Protein AF-A0A357V2F2-F1 (afdb_monomer_lite)

Secondary structure (DSSP, 8-state):
--SEEEEEETTEEEEEEES-SSHHHHHHHHHHHHHHHHHHTT-SS-TTTT-EEEESS--SSTHHHHHHHHTT--EEE-----TT--

Structure (mmCIF, N/CA/C/O backbone):
data_AF-A0A357V2F2-F1
#
_entry.id   AF-A0A357V2F2-F1
#
loop_
_atom_site.group_PDB
_atom_site.id
_atom_site.type_symbol
_atom_site.label_atom_id
_atom_site.label_alt_id
_atom_site.label_comp_id
_atom_site.label_asym_id
_atom_site.label_entity_id
_atom_site.label_seq_id
_atom_site.pdbx_PDB_ins_code
_atom_site.Cartn_x
_atom_site.Cartn_y
_atom_site.Cartn_z
_atom_site.occupancy
_atom_site.B_iso_or_equiv
_atom_site.auth_seq_id
_atom_site.auth_comp_id
_atom_site.auth_asym_id
_atom_site.auth_atom_id
_atom_site.pdbx_PDB_model_num
ATOM 1 N N . LYS A 1 1 ? 8.428 13.485 -1.038 1.00 58.41 1 LYS A N 1
ATOM 2 C CA . LYS A 1 1 ? 9.754 12.944 -1.427 1.00 58.41 1 LYS A CA 1
ATOM 3 C C . LYS A 1 1 ? 9.565 11.515 -1.906 1.00 58.41 1 LYS A C 1
ATOM 5 O O . LYS A 1 1 ? 8.961 10.744 -1.168 1.00 58.41 1 LYS A O 1
ATOM 10 N N . SER A 1 2 ? 10.049 11.194 -3.100 1.00 65.25 2 SER A N 1
ATOM 11 C CA . SER A 1 2 ? 9.972 9.846 -3.677 1.00 65.25 2 SER A CA 1
ATOM 12 C C . SER A 1 2 ? 11.027 8.910 -3.071 1.00 65.25 2 SER A C 1
ATOM 14 O O . SER A 1 2 ? 12.039 9.389 -2.556 1.00 65.25 2 SER A O 1
ATOM 16 N N . ASN A 1 3 ? 10.830 7.589 -3.063 1.00 84.50 3 ASN A N 1
ATOM 17 C CA . ASN A 1 3 ? 9.645 6.826 -3.506 1.00 84.50 3 ASN A CA 1
ATOM 18 C C . ASN A 1 3 ? 8.510 6.877 -2.468 1.00 84.50 3 ASN A C 1
ATOM 20 O O . ASN A 1 3 ? 8.792 6.777 -1.268 1.00 84.50 3 ASN A O 1
ATOM 24 N N . ALA A 1 4 ? 7.255 6.989 -2.907 1.00 91.75 4 ALA A N 1
ATOM 25 C CA . ALA A 1 4 ? 6.080 7.093 -2.044 1.00 91.75 4 ALA A CA 1
ATOM 26 C C . ALA A 1 4 ? 5.040 5.996 -2.330 1.00 91.75 4 ALA A C 1
ATOM 28 O O . ALA A 1 4 ? 4.653 5.757 -3.472 1.00 91.75 4 ALA A O 1
ATOM 29 N N . ILE A 1 5 ? 4.572 5.346 -1.262 1.00 95.38 5 ILE A N 1
ATOM 30 C CA . ILE A 1 5 ? 3.458 4.396 -1.278 1.00 95.38 5 ILE A CA 1
ATOM 31 C C . ILE A 1 5 ? 2.426 4.841 -0.248 1.00 95.38 5 ILE A C 1
ATOM 33 O O . ILE A 1 5 ? 2.757 5.105 0.913 1.00 95.38 5 ILE A O 1
ATOM 37 N N . VAL A 1 6 ? 1.178 4.942 -0.697 1.00 97.06 6 VAL A N 1
ATOM 38 C CA . VAL A 1 6 ? 0.051 5.461 0.080 1.00 97.06 6 VAL A CA 1
ATOM 39 C C . VAL A 1 6 ? -1.048 4.414 0.133 1.00 97.06 6 VAL A C 1
ATOM 41 O O . VAL A 1 6 ? -1.448 3.902 -0.904 1.00 97.06 6 VAL A O 1
ATOM 44 N N . TYR A 1 7 ? -1.540 4.132 1.336 1.00 98.06 7 TYR A N 1
ATOM 45 C CA . TYR A 1 7 ? -2.702 3.290 1.599 1.00 98.06 7 TYR A CA 1
ATOM 46 C C . TYR A 1 7 ? -3.880 4.207 1.913 1.00 98.06 7 TYR A C 1
ATOM 48 O O . TYR A 1 7 ? -3.756 5.109 2.750 1.00 98.06 7 TYR A O 1
ATOM 56 N N . ALA A 1 8 ? -5.021 3.970 1.276 1.00 97.75 8 ALA A N 1
ATOM 57 C CA . ALA A 1 8 ? -6.237 4.748 1.463 1.00 97.75 8 ALA A CA 1
ATOM 58 C C . ALA A 1 8 ? -7.453 3.837 1.662 1.00 97.75 8 ALA A C 1
ATOM 60 O O . ALA A 1 8 ? -7.575 2.789 1.029 1.00 97.75 8 ALA A O 1
ATOM 61 N N . LYS A 1 9 ? -8.369 4.239 2.543 1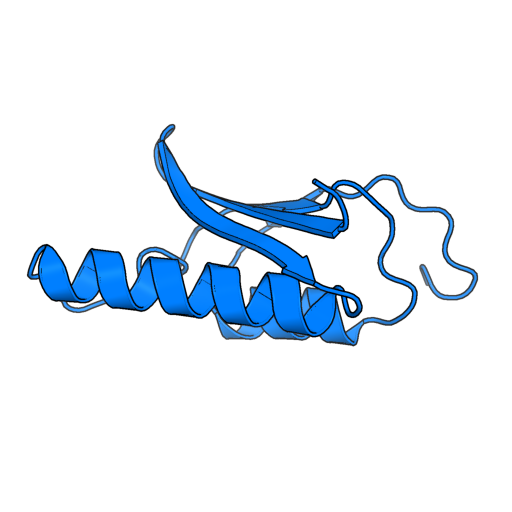.00 97.06 9 LYS A N 1
ATOM 62 C CA . LYS A 1 9 ? -9.624 3.531 2.814 1.00 97.06 9 LYS A CA 1
ATOM 63 C C . LYS A 1 9 ? -10.686 4.530 3.262 1.00 97.06 9 LYS A C 1
ATOM 65 O O . LYS A 1 9 ? -10.393 5.443 4.026 1.00 97.06 9 LYS A O 1
ATOM 70 N N . GLY A 1 10 ? -11.919 4.372 2.776 1.00 94.19 10 GLY A N 1
ATOM 71 C CA . GLY A 1 10 ? -13.047 5.211 3.206 1.00 94.19 10 GLY A CA 1
ATOM 72 C C . GLY A 1 10 ? -12.856 6.712 2.947 1.00 94.19 10 GLY A C 1
ATOM 73 O O . GLY A 1 10 ? -13.286 7.525 3.754 1.00 94.19 10 GLY A O 1
ATOM 74 N N . GLY A 1 11 ? -12.168 7.085 1.862 1.00 94.62 11 GLY A N 1
ATOM 75 C CA . GLY A 1 11 ? -11.893 8.489 1.523 1.00 94.62 11 GLY A CA 1
ATOM 76 C C . GLY A 1 11 ? -10.763 9.143 2.327 1.00 94.62 11 GLY A C 1
ATOM 77 O O . GLY A 1 11 ? -10.502 10.328 2.137 1.00 94.62 11 GLY A O 1
ATOM 78 N N . ALA A 1 12 ? -10.073 8.393 3.190 1.00 95.62 12 ALA A N 1
ATOM 79 C CA . ALA A 1 12 ? -8.959 8.888 3.988 1.00 95.62 12 ALA A CA 1
ATOM 80 C C . ALA A 1 12 ? -7.672 8.099 3.727 1.00 95.62 12 ALA A C 1
ATOM 82 O O . ALA A 1 12 ? -7.685 6.901 3.434 1.00 95.62 12 ALA A O 1
ATOM 83 N N . THR A 1 13 ? -6.540 8.779 3.880 1.00 97.12 13 THR A N 1
ATOM 84 C CA . THR A 1 13 ? -5.227 8.137 3.922 1.00 97.12 13 THR A CA 1
ATOM 85 C C . THR A 1 13 ? -5.059 7.421 5.255 1.00 97.12 13 THR A C 1
ATOM 87 O O . THR A 1 13 ? -5.170 8.044 6.308 1.00 97.12 13 THR A O 1
ATOM 90 N N . VAL A 1 14 ? -4.746 6.129 5.208 1.00 97.12 14 VAL A N 1
ATOM 91 C CA . VAL A 1 14 ? -4.556 5.295 6.404 1.00 97.12 14 VAL A CA 1
ATOM 92 C C . VAL A 1 14 ? -3.089 4.961 6.660 1.00 97.12 14 VAL A C 1
ATOM 94 O O . VAL A 1 14 ? -2.721 4.674 7.792 1.00 97.12 14 VAL A O 1
ATOM 97 N N . GLY A 1 15 ? -2.222 5.050 5.646 1.00 96.81 15 GLY A N 1
ATOM 98 C CA . GLY A 1 15 ? -0.791 4.787 5.794 1.00 96.81 15 GLY A CA 1
ATOM 99 C C . GLY A 1 15 ? 0.043 5.439 4.696 1.00 96.81 15 GLY A C 1
ATOM 100 O O . GLY A 1 15 ? -0.358 5.462 3.536 1.00 96.81 15 GLY A O 1
ATOM 101 N N . VAL A 1 16 ? 1.216 5.976 5.053 1.00 96.94 16 VAL A N 1
ATOM 102 C CA . VAL A 1 16 ? 2.148 6.607 4.097 1.00 96.94 16 VAL A CA 1
ATOM 103 C C . VAL A 1 16 ? 3.587 6.201 4.384 1.00 96.94 16 VAL A C 1
ATOM 105 O O . VAL A 1 16 ? 4.152 6.531 5.435 1.00 96.94 16 VAL A O 1
ATOM 108 N N . GLY A 1 17 ? 4.216 5.558 3.408 1.00 95.19 17 GLY A N 1
ATOM 109 C CA . GLY A 1 17 ? 5.643 5.268 3.387 1.00 95.19 17 GLY A CA 1
ATOM 110 C C . GLY A 1 17 ? 6.308 6.086 2.294 1.00 95.19 17 GLY A C 1
ATOM 111 O O . GLY A 1 17 ? 5.976 5.941 1.124 1.00 95.19 17 GLY A O 1
ATOM 112 N N . ALA A 1 18 ? 7.229 6.967 2.670 1.00 93.06 18 ALA A N 1
ATOM 113 C CA . ALA A 1 18 ? 7.883 7.875 1.739 1.00 93.06 18 ALA A CA 1
ATOM 114 C C . ALA A 1 18 ? 9.376 8.015 2.050 1.00 93.06 18 ALA A C 1
ATOM 116 O O . ALA A 1 18 ? 9.804 7.834 3.193 1.00 93.06 18 ALA A O 1
ATOM 117 N N . GLY A 1 19 ? 10.157 8.368 1.028 1.00 89.06 19 GLY A N 1
ATOM 118 C CA . GLY A 1 19 ? 11.581 8.688 1.163 1.00 89.06 19 GLY A CA 1
ATOM 119 C C . GLY A 1 19 ? 12.499 7.482 1.357 1.00 89.06 19 GLY A C 1
ATOM 120 O O . GLY A 1 19 ? 13.656 7.665 1.724 1.00 89.06 19 GLY A O 1
ATOM 121 N N . GLN A 1 20 ? 12.007 6.263 1.120 1.00 90.38 20 GLN A N 1
ATOM 122 C CA . GLN A 1 20 ? 12.842 5.066 1.161 1.00 90.38 20 GLN A CA 1
ATOM 123 C C . GLN A 1 20 ? 13.526 4.823 -0.183 1.00 90.38 20 GLN A C 1
ATOM 125 O O . GLN A 1 20 ? 12.943 5.038 -1.251 1.00 90.38 20 GLN A O 1
ATOM 130 N N . MET A 1 21 ? 14.750 4.296 -0.116 1.00 87.31 21 MET A N 1
ATOM 131 C CA . MET A 1 21 ? 15.488 3.837 -1.297 1.00 87.31 21 MET A CA 1
ATOM 132 C C . MET A 1 21 ? 14.785 2.651 -1.972 1.00 87.31 21 MET A C 1
ATOM 134 O O . MET A 1 21 ? 14.739 2.575 -3.195 1.00 87.31 21 MET A O 1
ATOM 138 N N . SER A 1 22 ? 14.184 1.759 -1.176 1.00 89.00 22 SER A N 1
ATOM 139 C CA . SER A 1 22 ? 13.416 0.607 -1.658 1.00 89.00 22 SER A CA 1
ATOM 140 C C . SER A 1 22 ? 11.911 0.853 -1.556 1.00 89.00 22 SER A C 1
ATOM 142 O O . SER A 1 22 ? 11.401 1.230 -0.498 1.00 89.00 22 SER A O 1
ATOM 144 N N . ARG A 1 23 ? 11.185 0.569 -2.644 1.00 87.06 23 ARG A N 1
ATOM 145 C CA . ARG A 1 23 ? 9.713 0.626 -2.696 1.00 87.06 23 ARG A CA 1
ATOM 146 C C . ARG A 1 23 ? 9.061 -0.396 -1.775 1.00 87.06 23 ARG A C 1
ATOM 148 O O . ARG A 1 23 ? 8.072 -0.072 -1.131 1.00 87.06 23 ARG A O 1
ATOM 155 N N . VAL A 1 24 ? 9.654 -1.577 -1.624 1.00 90.88 24 VAL A N 1
ATOM 156 C CA . VAL A 1 24 ? 9.181 -2.588 -0.665 1.00 90.88 24 VAL A CA 1
ATOM 157 C C . VAL A 1 24 ? 9.194 -2.028 0.751 1.00 90.88 24 VAL A C 1
ATOM 159 O O . VAL A 1 24 ? 8.227 -2.188 1.492 1.00 90.88 24 VAL A O 1
ATOM 162 N N . ASN A 1 25 ? 10.257 -1.305 1.113 1.00 92.69 25 ASN A N 1
ATOM 163 C CA . ASN A 1 25 ? 10.349 -0.671 2.425 1.00 92.69 25 ASN A CA 1
ATOM 164 C C . ASN A 1 25 ? 9.308 0.442 2.576 1.00 92.69 25 ASN A C 1
ATOM 166 O O . ASN A 1 25 ? 8.668 0.514 3.621 1.00 92.69 25 ASN A O 1
ATOM 170 N N . SER A 1 26 ? 9.071 1.258 1.540 1.00 93.62 26 SER A N 1
ATOM 171 C CA . SER A 1 26 ? 7.953 2.213 1.557 1.00 93.62 26 SER A CA 1
ATOM 172 C C . SER A 1 26 ? 6.608 1.507 1.774 1.00 93.62 26 SER A C 1
ATOM 174 O O . SER A 1 26 ? 5.833 1.956 2.614 1.00 93.62 26 SER A O 1
ATOM 176 N N . SER A 1 27 ? 6.345 0.381 1.099 1.00 94.00 27 SER A N 1
ATOM 177 C CA . SER A 1 27 ? 5.092 -0.378 1.253 1.00 94.00 27 SER A CA 1
ATOM 178 C C . SER A 1 27 ? 4.931 -0.914 2.677 1.00 94.00 27 SE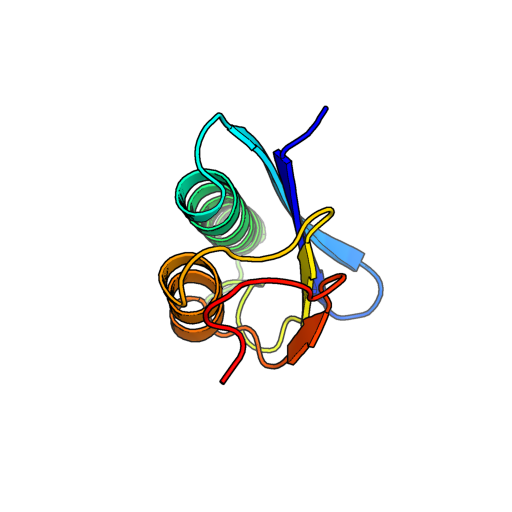R A C 1
ATOM 180 O O . SER A 1 27 ? 3.918 -0.660 3.325 1.00 94.00 27 SER A O 1
ATOM 182 N N . ARG A 1 28 ? 5.976 -1.559 3.215 1.00 94.88 28 ARG A N 1
ATOM 183 C CA . ARG A 1 28 ? 5.990 -2.102 4.583 1.00 94.88 28 ARG A CA 1
ATOM 184 C C . ARG A 1 28 ? 5.815 -1.020 5.645 1.00 94.88 28 ARG A C 1
ATOM 186 O O . ARG A 1 28 ? 5.048 -1.208 6.581 1.00 94.88 28 ARG A O 1
ATOM 193 N N . ILE A 1 29 ? 6.484 0.126 5.495 1.00 96.12 29 ILE A N 1
ATOM 194 C CA . ILE A 1 29 ? 6.336 1.259 6.422 1.00 96.12 29 ILE A CA 1
ATOM 195 C C . ILE A 1 29 ? 4.915 1.825 6.364 1.00 96.12 29 ILE A C 1
ATOM 197 O O . ILE A 1 29 ? 4.361 2.175 7.403 1.00 96.12 29 ILE A O 1
ATOM 201 N N . ALA A 1 30 ? 4.320 1.931 5.174 1.00 96.50 30 ALA A N 1
ATOM 202 C CA . ALA A 1 30 ? 2.954 2.417 5.024 1.00 96.50 30 ALA A CA 1
ATOM 203 C C . ALA A 1 30 ? 1.938 1.469 5.685 1.00 96.50 30 ALA A C 1
ATOM 205 O O . ALA A 1 30 ? 1.102 1.932 6.460 1.00 96.50 30 ALA A O 1
ATOM 206 N N . ALA A 1 31 ? 2.063 0.160 5.444 1.00 96.94 31 ALA A N 1
ATOM 207 C CA . ALA A 1 31 ? 1.239 -0.872 6.069 1.00 96.94 31 ALA A CA 1
ATOM 208 C C . ALA A 1 31 ? 1.388 -0.883 7.597 1.00 96.94 31 ALA A C 1
ATOM 210 O O . ALA A 1 31 ? 0.392 -0.885 8.320 1.00 96.94 31 ALA A O 1
ATOM 211 N N . TRP A 1 32 ? 2.627 -0.812 8.095 1.00 97.25 32 TRP A N 1
ATOM 212 C CA . TRP A 1 32 ? 2.904 -0.735 9.528 1.00 97.25 32 TRP A CA 1
ATOM 213 C C . TRP A 1 32 ? 2.280 0.511 10.165 1.00 97.25 32 TRP A C 1
ATOM 215 O O . TRP A 1 32 ? 1.637 0.404 11.204 1.00 97.25 32 TRP A O 1
ATOM 225 N N . LYS A 1 33 ? 2.388 1.683 9.526 1.00 97.06 33 LYS A N 1
ATOM 226 C CA . LYS A 1 33 ? 1.732 2.908 10.011 1.00 97.06 33 LYS A CA 1
ATOM 227 C C . LYS A 1 33 ? 0.211 2.790 10.036 1.00 97.06 33 LYS A C 1
ATOM 229 O O . LYS A 1 33 ? -0.400 3.302 10.966 1.00 97.06 33 LYS A O 1
ATOM 234 N N . ALA A 1 34 ? -0.393 2.123 9.052 1.00 97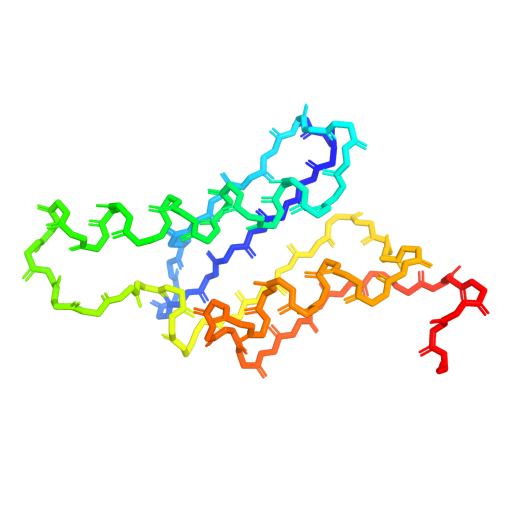.25 34 ALA A N 1
ATOM 235 C CA . ALA A 1 34 ? -1.834 1.878 9.047 1.00 97.25 34 ALA A CA 1
ATOM 236 C C . ALA A 1 34 ? -2.264 0.953 10.193 1.00 97.25 34 ALA A C 1
ATOM 238 O O . ALA A 1 34 ? -3.290 1.195 10.828 1.00 97.25 34 ALA A O 1
ATOM 239 N N . GLN A 1 35 ? -1.460 -0.067 10.497 1.00 97.69 35 GLN A N 1
ATOM 240 C CA . GLN A 1 35 ? -1.688 -0.940 11.645 1.00 97.69 35 GLN A CA 1
ATOM 241 C C . GLN A 1 35 ? -1.517 -0.192 12.972 1.00 97.69 35 GLN A C 1
ATOM 243 O O . GLN A 1 35 ? -2.358 -0.311 13.860 1.00 97.69 35 GLN A O 1
ATOM 248 N N . ASP A 1 36 ? -0.449 0.594 13.111 1.00 97.50 36 ASP A N 1
ATOM 249 C CA . ASP A 1 36 ? -0.169 1.343 14.333 1.00 97.50 36 ASP A CA 1
ATOM 250 C C . ASP A 1 36 ? -1.235 2.414 14.600 1.00 97.50 36 ASP A C 1
ATOM 252 O O . ASP A 1 36 ? -1.745 2.508 15.715 1.00 97.50 36 ASP A O 1
ATOM 256 N N . ALA A 1 37 ? -1.654 3.152 13.567 1.00 96.06 37 ALA A N 1
ATOM 257 C CA . ALA A 1 37 ? -2.735 4.128 13.668 1.00 96.06 37 ALA A CA 1
ATOM 258 C C . ALA A 1 37 ? -4.063 3.472 14.078 1.00 96.06 37 ALA A C 1
ATOM 260 O O . ALA A 1 37 ? -4.743 3.971 14.975 1.00 96.06 37 ALA A O 1
ATOM 261 N N . ALA A 1 38 ? -4.401 2.323 13.483 1.00 97.06 38 ALA A N 1
ATOM 262 C CA . ALA A 1 38 ? -5.593 1.565 13.846 1.00 97.06 38 ALA A CA 1
ATOM 263 C C . ALA A 1 38 ? -5.562 1.123 15.317 1.00 97.06 38 ALA A C 1
ATOM 265 O O . ALA A 1 38 ? -6.536 1.336 16.045 1.00 97.06 38 ALA A O 1
ATOM 266 N N . ARG A 1 39 ? -4.417 0.592 15.766 1.00 97.00 39 ARG A N 1
ATOM 267 C CA . ARG A 1 39 ? -4.173 0.173 17.152 1.00 97.00 39 ARG A CA 1
ATOM 268 C C . ARG A 1 39 ? -4.314 1.338 18.131 1.00 97.00 39 ARG A C 1
ATOM 270 O O . ARG A 1 39 ? -4.991 1.199 19.144 1.00 97.00 39 ARG A O 1
ATOM 277 N N . VAL A 1 40 ? -3.694 2.485 17.842 1.00 96.88 40 VAL A N 1
ATOM 278 C CA . VAL A 1 40 ? -3.789 3.699 18.677 1.00 96.88 40 VAL A CA 1
ATOM 279 C C . VAL A 1 40 ? -5.230 4.211 18.748 1.00 96.88 40 VAL A C 1
ATOM 281 O O . VAL A 1 40 ? -5.661 4.677 19.799 1.00 96.88 40 VAL A O 1
ATOM 284 N N . ALA A 1 41 ? -5.998 4.067 17.667 1.00 95.75 41 ALA A N 1
ATOM 285 C CA . ALA A 1 41 ? -7.415 4.412 17.614 1.00 95.75 41 ALA A CA 1
ATOM 286 C C . ALA A 1 41 ? -8.351 3.348 18.234 1.00 95.75 41 ALA A C 1
ATOM 288 O O . ALA A 1 41 ? -9.568 3.499 18.155 1.00 95.75 41 ALA A O 1
ATOM 289 N N . GLY A 1 42 ? -7.816 2.274 18.830 1.00 97.00 42 GLY A N 1
ATOM 290 C CA . GLY A 1 42 ? -8.605 1.227 19.491 1.00 97.00 42 GLY A CA 1
ATOM 291 C C . GLY A 1 42 ? -9.302 0.245 18.543 1.00 97.00 42 GLY A C 1
ATOM 292 O O . GLY A 1 42 ? -10.222 -0.453 18.962 1.00 97.00 42 GLY A O 1
ATOM 293 N N . ASN A 1 43 ? -8.889 0.178 17.275 1.00 96.69 43 ASN A N 1
ATOM 294 C CA . ASN A 1 43 ? -9.405 -0.809 16.327 1.00 96.69 43 ASN A CA 1
ATOM 295 C C . ASN A 1 43 ? -8.672 -2.145 16.498 1.00 96.69 43 ASN A C 1
ATOM 297 O O . ASN A 1 43 ? -7.461 -2.170 16.717 1.00 96.69 43 ASN A O 1
ATOM 301 N N . ALA A 1 44 ? -9.408 -3.251 16.360 1.00 94.00 44 ALA A N 1
ATOM 302 C CA . ALA A 1 44 ? -8.839 -4.598 16.407 1.00 94.00 44 ALA A CA 1
ATOM 303 C C . ALA A 1 44 ? -7.998 -4.916 15.158 1.00 94.00 44 ALA A C 1
ATOM 305 O O . ALA A 1 44 ? -6.943 -5.539 15.258 1.00 94.00 44 ALA A O 1
ATOM 306 N N . ASP A 1 45 ? -8.452 -4.438 13.999 1.00 96.75 45 ASP A N 1
ATOM 307 C CA . ASP A 1 45 ? -7.868 -4.744 12.698 1.00 96.75 45 ASP A CA 1
ATOM 308 C C . ASP A 1 45 ? -7.057 -3.575 12.136 1.00 96.75 45 ASP A C 1
ATOM 310 O O . ASP A 1 45 ? -7.396 -2.404 12.326 1.00 96.75 45 ASP A O 1
ATOM 314 N N . SER A 1 46 ? -6.008 -3.895 11.373 1.00 97.56 46 SER A N 1
ATOM 315 C CA . SER A 1 46 ? -5.239 -2.896 10.627 1.00 97.56 46 SER A CA 1
ATOM 316 C C . SER A 1 46 ? -6.126 -2.163 9.624 1.00 97.56 46 SER A C 1
ATOM 318 O O . SER A 1 46 ? -6.869 -2.779 8.858 1.00 97.56 46 SER A O 1
ATOM 320 N N . TRP A 1 47 ? -5.979 -0.842 9.534 1.00 97.94 47 TRP A N 1
ATOM 321 C CA . TRP A 1 47 ? -6.666 -0.056 8.508 1.00 97.94 47 TRP A CA 1
ATOM 322 C C . TRP A 1 47 ? -6.167 -0.336 7.084 1.00 97.94 47 TRP A C 1
ATOM 324 O O . TRP A 1 47 ? -6.824 0.073 6.127 1.00 97.94 47 TRP A O 1
ATOM 334 N N . ALA A 1 48 ? -5.056 -1.065 6.929 1.00 97.56 48 ALA A N 1
ATOM 335 C CA . ALA A 1 48 ? -4.613 -1.574 5.633 1.00 97.56 48 ALA A CA 1
ATOM 336 C C . ALA A 1 48 ? -5.559 -2.646 5.057 1.00 97.56 48 ALA A C 1
ATOM 338 O O . ALA A 1 48 ? -5.651 -2.778 3.836 1.00 97.56 48 ALA A O 1
ATOM 339 N N . ILE A 1 49 ? -6.314 -3.363 5.895 1.00 98.06 49 ILE A N 1
ATOM 340 C CA . ILE A 1 49 ? -7.254 -4.391 5.439 1.00 98.06 49 ILE A CA 1
ATOM 341 C C . ILE A 1 49 ? -8.421 -3.737 4.696 1.00 98.06 49 ILE A C 1
ATOM 343 O O . ILE A 1 49 ? -9.109 -2.865 5.233 1.00 98.06 49 ILE A O 1
ATOM 347 N N . GLY A 1 50 ? -8.669 -4.159 3.456 1.00 97.31 50 GLY A N 1
ATOM 348 C CA . GLY A 1 50 ? -9.687 -3.569 2.584 1.00 97.31 50 GLY A CA 1
ATOM 349 C C . GLY A 1 50 ? -9.308 -2.184 2.054 1.00 97.31 50 GLY A C 1
ATOM 350 O O . GLY A 1 50 ? -10.178 -1.462 1.572 1.00 97.31 50 GLY A O 1
ATOM 351 N N . SER A 1 51 ? -8.044 -1.778 2.192 1.00 98.06 51 SER A N 1
ATOM 352 C CA . SER A 1 51 ? -7.542 -0.524 1.625 1.00 98.06 51 SER A CA 1
ATOM 353 C C . SER A 1 51 ? -7.201 -0.673 0.139 1.00 98.06 51 SER A C 1
ATOM 355 O O . SER A 1 51 ? -7.124 -1.781 -0.400 1.00 98.06 51 SER A O 1
ATOM 357 N N . VAL A 1 52 ? -6.989 0.462 -0.521 1.00 98.06 52 VAL A N 1
ATOM 358 C CA . VAL A 1 52 ? -6.373 0.554 -1.847 1.00 98.06 52 VAL A CA 1
ATOM 359 C C . VAL A 1 52 ? -5.022 1.247 -1.729 1.00 98.06 52 VAL A C 1
ATOM 361 O O . VAL A 1 52 ? -4.823 2.079 -0.840 1.00 98.06 52 VAL A O 1
ATOM 364 N N . VAL A 1 53 ? -4.094 0.914 -2.620 1.00 97.62 53 VAL A N 1
ATOM 365 C CA . VAL A 1 53 ? -2.721 1.420 -2.567 1.00 97.62 53 VAL A CA 1
ATOM 366 C C . VAL A 1 53 ? -2.349 2.141 -3.856 1.00 97.62 53 VAL A C 1
ATOM 368 O O . VAL A 1 53 ? -2.647 1.679 -4.953 1.00 97.62 53 VAL A O 1
ATOM 371 N N . ALA A 1 54 ? -1.666 3.274 -3.726 1.00 96.44 54 ALA A N 1
ATOM 372 C CA . ALA A 1 54 ? -1.085 4.011 -4.841 1.00 96.44 54 ALA A CA 1
ATOM 373 C C . ALA A 1 54 ? 0.439 4.077 -4.699 1.00 96.44 54 ALA A C 1
ATOM 375 O O . ALA A 1 54 ? 0.949 4.351 -3.606 1.00 96.44 54 ALA A O 1
ATOM 376 N N . SER 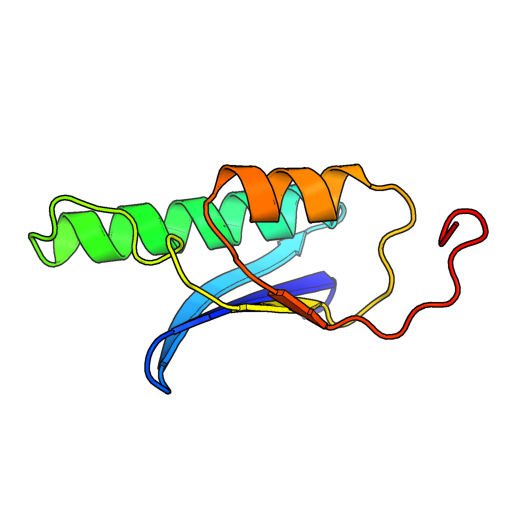A 1 55 ? 1.158 3.861 -5.802 1.00 94.25 55 SER A N 1
ATOM 377 C CA . SER A 1 55 ? 2.601 4.102 -5.893 1.00 94.25 55 SER A CA 1
ATOM 378 C C . SER A 1 55 ? 2.912 5.211 -6.895 1.00 94.25 55 SER A C 1
ATOM 380 O O . SER A 1 55 ? 2.312 5.276 -7.966 1.00 94.25 55 SER A O 1
ATOM 382 N N . ASP A 1 56 ? 3.867 6.078 -6.551 1.00 92.44 56 ASP A N 1
ATOM 383 C CA . ASP A 1 56 ? 4.346 7.153 -7.430 1.00 92.44 56 ASP A CA 1
ATOM 384 C C . ASP A 1 56 ? 5.240 6.662 -8.585 1.00 92.44 56 ASP A C 1
ATOM 386 O O . ASP A 1 56 ? 5.589 7.444 -9.467 1.00 92.44 56 ASP A O 1
ATOM 390 N N . ALA A 1 57 ? 5.610 5.380 -8.596 1.00 89.38 57 ALA A N 1
ATOM 391 C CA . ALA A 1 57 ? 6.441 4.753 -9.616 1.00 89.38 57 ALA A CA 1
ATOM 392 C C . ALA A 1 57 ? 6.030 3.291 -9.833 1.00 89.38 57 ALA A C 1
ATOM 394 O O . ALA A 1 57 ? 5.289 2.720 -9.036 1.00 89.38 57 ALA A O 1
ATOM 395 N N . PHE A 1 58 ? 6.521 2.675 -10.909 1.00 87.62 58 PHE A N 1
ATOM 396 C CA . PHE A 1 58 ? 6.297 1.251 -11.141 1.00 87.62 58 PHE A CA 1
ATOM 397 C C . PHE A 1 58 ? 7.040 0.378 -10.114 1.00 87.62 58 PHE A C 1
ATOM 399 O O . PHE A 1 58 ? 8.083 0.760 -9.562 1.00 87.62 58 PHE A O 1
ATOM 406 N N . PHE A 1 59 ? 6.526 -0.828 -9.893 1.00 87.75 59 PHE A N 1
ATOM 407 C CA . PHE A 1 59 ? 7.180 -1.882 -9.135 1.00 87.75 59 PHE A CA 1
ATOM 408 C C . PHE A 1 59 ? 8.128 -2.673 -10.052 1.00 87.75 59 PHE A C 1
ATOM 410 O O . PHE A 1 59 ? 7.676 -3.309 -10.998 1.00 87.75 59 PHE A O 1
ATOM 417 N N . PRO A 1 60 ? 9.452 -2.670 -9.803 1.00 84.62 60 PRO A N 1
ATOM 418 C CA . PRO A 1 60 ? 10.390 -3.444 -10.620 1.00 84.62 60 PRO A CA 1
ATOM 419 C C . PRO A 1 60 ? 10.226 -4.962 -10.428 1.00 84.62 60 PRO A C 1
ATOM 421 O O . PRO A 1 60 ? 10.609 -5.741 -11.299 1.00 84.62 60 PRO A O 1
ATOM 424 N N . PHE A 1 61 ? 9.662 -5.372 -9.289 1.00 87.12 61 PHE A N 1
ATOM 425 C CA . PHE A 1 61 ? 9.375 -6.752 -8.916 1.00 87.12 61 PHE A CA 1
ATOM 426 C C . PHE A 1 61 ? 8.050 -6.816 -8.149 1.00 87.12 61 PHE A C 1
ATOM 428 O O . PHE A 1 61 ? 7.601 -5.819 -7.585 1.00 87.12 61 PHE A O 1
ATOM 435 N N . ALA A 1 62 ? 7.451 -8.004 -8.069 1.00 88.62 62 ALA A N 1
ATOM 436 C CA . ALA A 1 62 ? 6.182 -8.218 -7.372 1.00 88.62 62 ALA A CA 1
ATOM 437 C C . ALA A 1 62 ? 6.265 -8.049 -5.841 1.00 88.62 62 ALA A C 1
ATOM 439 O O . ALA A 1 62 ? 5.241 -8.019 -5.172 1.00 88.62 62 ALA A O 1
ATOM 440 N N . ASP A 1 63 ? 7.453 -7.925 -5.254 1.00 90.12 63 ASP A N 1
ATOM 441 C CA . ASP A 1 63 ? 7.659 -7.855 -3.802 1.00 90.12 63 ASP A CA 1
ATOM 442 C C . ASP A 1 63 ? 6.906 -6.699 -3.117 1.00 90.12 63 ASP A C 1
ATOM 444 O O . ASP A 1 63 ? 6.341 -6.875 -2.036 1.00 90.12 63 ASP A O 1
ATOM 448 N N . GLY A 1 64 ? 6.853 -5.525 -3.745 1.00 88.50 64 GLY A N 1
ATOM 449 C CA . GLY A 1 64 ? 6.094 -4.380 -3.243 1.00 88.50 64 GLY A CA 1
ATOM 450 C C . GLY A 1 64 ? 4.578 -4.582 -3.315 1.00 88.50 64 GLY A C 1
ATOM 451 O O . GLY A 1 64 ? 3.872 -4.168 -2.390 1.00 88.50 64 GLY A O 1
ATOM 452 N N . LEU A 1 65 ? 4.106 -5.253 -4.372 1.00 90.06 65 LEU A N 1
ATOM 453 C CA . LEU A 1 65 ? 2.708 -5.648 -4.572 1.00 90.06 65 LEU A CA 1
ATOM 454 C C . LEU A 1 65 ? 2.295 -6.708 -3.541 1.00 90.06 65 LEU A C 1
ATOM 456 O O . LEU A 1 65 ? 1.285 -6.535 -2.865 1.00 90.06 65 LEU A O 1
ATOM 460 N N . MET A 1 66 ? 3.118 -7.743 -3.355 1.00 93.00 66 MET A N 1
ATOM 461 C CA . MET A 1 66 ? 2.908 -8.794 -2.356 1.00 93.00 66 MET A CA 1
ATOM 462 C C . MET A 1 66 ? 2.874 -8.216 -0.944 1.00 93.00 66 MET A C 1
ATOM 464 O O . MET A 1 66 ? 1.952 -8.504 -0.195 1.00 93.00 66 MET A O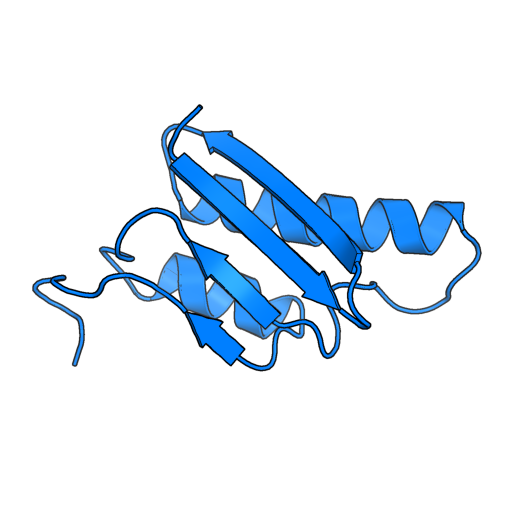 1
ATOM 468 N N . ALA A 1 67 ? 3.796 -7.308 -0.602 1.00 93.81 67 ALA A N 1
ATOM 469 C CA . ALA A 1 67 ? 3.785 -6.649 0.704 1.00 93.81 67 ALA A CA 1
ATOM 470 C C . ALA A 1 67 ? 2.485 -5.867 0.973 1.00 93.81 67 ALA A C 1
ATOM 472 O O . ALA A 1 67 ? 2.054 -5.777 2.121 1.00 93.81 67 ALA A O 1
ATOM 473 N N . ALA A 1 68 ? 1.867 -5.299 -0.067 1.00 94.75 68 ALA A N 1
ATOM 474 C CA . ALA A 1 68 ? 0.580 -4.626 0.060 1.00 94.75 68 ALA A CA 1
ATOM 475 C C . ALA A 1 68 ? -0.597 -5.599 0.155 1.00 94.75 68 ALA A C 1
ATOM 477 O O . ALA A 1 68 ? -1.488 -5.392 0.980 1.00 94.75 68 ALA A O 1
ATOM 478 N N . ALA A 1 69 ? -0.579 -6.671 -0.637 1.00 95.69 69 ALA A N 1
ATOM 479 C CA . ALA A 1 69 ? -1.575 -7.733 -0.567 1.00 95.69 69 ALA A CA 1
ATOM 480 C C . ALA A 1 69 ? -1.570 -8.423 0.809 1.00 95.69 69 ALA A C 1
ATOM 482 O O . ALA A 1 69 ? -2.625 -8.563 1.423 1.00 95.69 69 ALA A O 1
ATOM 483 N N . ASP A 1 70 ? -0.390 -8.746 1.345 1.00 96.19 70 ASP A N 1
ATOM 484 C CA . ASP A 1 70 ? -0.211 -9.349 2.674 1.00 96.19 70 ASP A CA 1
ATOM 485 C C . ASP A 1 70 ? -0.727 -8.435 3.800 1.00 96.19 70 ASP A C 1
ATOM 487 O O . ASP A 1 70 ? -1.221 -8.907 4.822 1.00 96.19 70 ASP A O 1
ATOM 491 N N . ALA A 1 71 ? -0.657 -7.112 3.611 1.00 96.44 71 ALA A N 1
ATOM 492 C CA . ALA A 1 71 ? -1.230 -6.129 4.532 1.00 96.44 71 ALA A CA 1
ATOM 493 C C . ALA A 1 71 ? -2.766 -6.008 4.426 1.00 96.44 71 ALA A C 1
ATOM 495 O O . ALA A 1 71 ? -3.387 -5.304 5.226 1.00 96.44 71 ALA A O 1
ATOM 496 N N . GLY A 1 72 ? -3.380 -6.679 3.448 1.00 97.00 72 GLY A N 1
ATOM 497 C CA . GLY A 1 72 ? -4.819 -6.693 3.206 1.00 97.00 72 GLY A CA 1
ATOM 498 C C . GLY A 1 72 ? -5.309 -5.644 2.206 1.00 97.00 72 GLY A C 1
ATOM 499 O O . GLY A 1 72 ? -6.514 -5.383 2.157 1.00 97.00 72 GLY A O 1
ATOM 500 N N . ALA A 1 73 ? -4.422 -5.032 1.415 1.00 97.44 73 ALA A N 1
ATOM 501 C CA . ALA A 1 73 ? -4.844 -4.168 0.317 1.00 97.44 73 ALA A CA 1
ATOM 502 C C . ALA A 1 73 ? -5.565 -4.984 -0.768 1.00 97.44 73 ALA A C 1
ATOM 504 O O . ALA A 1 73 ? -5.178 -6.103 -1.092 1.00 97.44 73 ALA A O 1
ATOM 505 N N . THR A 1 74 ? -6.613 -4.404 -1.346 1.00 97.81 74 THR A N 1
ATOM 506 C CA . THR A 1 74 ? -7.498 -5.078 -2.316 1.00 97.81 74 THR A CA 1
ATOM 507 C C . THR A 1 74 ? -7.284 -4.618 -3.751 1.00 97.81 74 THR A C 1
ATOM 509 O O . THR A 1 74 ? -7.667 -5.314 -4.687 1.00 97.81 74 THR A O 1
ATOM 512 N N . ALA A 1 75 ? -6.660 -3.456 -3.935 1.00 96.44 75 ALA A N 1
ATOM 513 C CA . ALA A 1 75 ? -6.306 -2.929 -5.242 1.00 96.44 75 ALA A CA 1
ATOM 514 C C . ALA A 1 75 ? -5.033 -2.087 -5.155 1.00 96.44 75 ALA A C 1
ATOM 516 O O . ALA A 1 75 ? -4.772 -1.435 -4.138 1.00 96.44 75 ALA A O 1
ATOM 517 N N . ILE A 1 76 ? -4.276 -2.071 -6.251 1.00 94.81 76 ILE A N 1
ATOM 518 C CA . ILE A 1 76 ? -3.110 -1.213 -6.446 1.00 94.81 76 ILE A CA 1
ATOM 519 C C . ILE A 1 76 ? -3.261 -0.416 -7.737 1.00 94.81 76 ILE A C 1
ATOM 521 O O . ILE A 1 76 ? -3.692 -0.951 -8.755 1.00 94.81 76 ILE A O 1
ATOM 525 N N . ILE A 1 77 ? -2.850 0.849 -7.694 1.00 95.38 77 ILE A N 1
ATOM 526 C CA . ILE A 1 77 ? -2.596 1.666 -8.878 1.00 95.38 77 ILE A CA 1
ATOM 527 C C . ILE A 1 77 ? -1.122 2.071 -8.918 1.00 95.38 77 ILE A C 1
ATOM 529 O O . ILE A 1 77 ? -0.545 2.529 -7.929 1.00 95.38 77 ILE A O 1
ATOM 533 N N . GLN A 1 78 ? -0.510 1.884 -10.080 1.00 93.94 78 GLN A N 1
ATOM 534 C CA . GLN A 1 78 ? 0.866 2.267 -10.368 1.00 93.94 78 GLN A CA 1
ATOM 535 C C . GLN A 1 78 ? 0.992 2.654 -11.850 1.00 93.94 78 GLN A C 1
ATOM 537 O O . GLN A 1 78 ? 0.151 2.237 -12.647 1.00 93.94 78 GLN A O 1
ATOM 542 N N . PRO A 1 79 ? 2.030 3.411 -12.244 1.00 91.19 79 PRO A N 1
ATOM 543 C CA . PRO A 1 79 ? 2.232 3.816 -13.637 1.00 91.19 79 PRO A CA 1
ATOM 544 C C . PRO A 1 79 ? 2.417 2.662 -14.640 1.00 91.19 79 PRO A C 1
ATOM 546 O O . PRO A 1 79 ? 2.092 2.839 -15.809 1.00 91.19 79 PRO A O 1
ATOM 549 N N . GLY A 1 80 ? 2.942 1.509 -14.202 1.00 87.38 80 GLY A N 1
ATOM 550 C CA . GLY A 1 80 ? 3.399 0.437 -15.098 1.00 87.38 80 GLY A CA 1
ATOM 551 C C . GLY A 1 80 ? 4.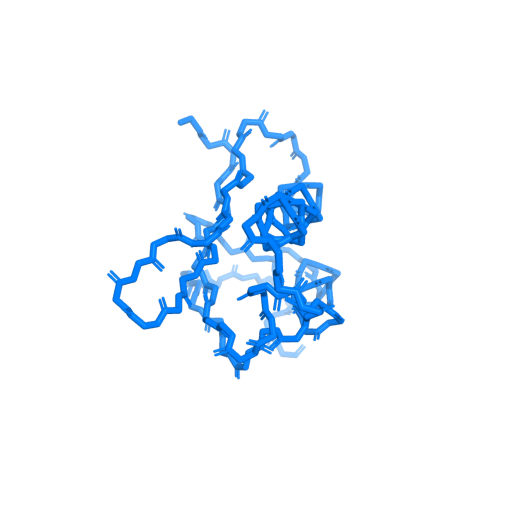704 0.785 -15.832 1.00 87.38 80 GLY A C 1
ATOM 552 O O . GLY A 1 80 ? 5.269 1.867 -15.644 1.00 87.38 80 GLY A O 1
ATOM 553 N N . GLY A 1 81 ? 5.204 -0.143 -16.646 1.00 86.94 81 GLY A N 1
ATOM 554 C CA . GLY A 1 81 ? 6.445 -0.007 -17.415 1.00 86.94 81 GLY A CA 1
ATOM 555 C C . GLY A 1 81 ? 7.633 -0.792 -16.854 1.00 86.94 81 GLY A C 1
ATOM 556 O O . GLY A 1 81 ? 8.778 -0.492 -17.202 1.00 86.94 81 GLY A O 1
ATOM 557 N N . SER A 1 82 ? 7.394 -1.779 -15.985 1.00 85.62 82 SER A N 1
ATOM 558 C CA . SER A 1 82 ? 8.438 -2.731 -15.603 1.00 85.62 82 SER A CA 1
ATOM 559 C C . SER A 1 82 ? 8.675 -3.730 -16.733 1.00 85.62 82 SER A C 1
ATOM 561 O O . SER A 1 82 ? 7.762 -4.112 -17.455 1.00 85.62 82 SER A O 1
ATOM 563 N N . VAL A 1 83 ? 9.900 -4.251 -16.833 1.00 83.81 83 VAL A N 1
ATOM 564 C CA . VAL A 1 83 ? 10.203 -5.409 -17.699 1.00 83.81 83 VAL A CA 1
ATOM 565 C C . VAL A 1 83 ? 9.437 -6.665 -17.244 1.00 83.81 83 VAL A C 1
ATOM 567 O O . VAL A 1 83 ? 9.331 -7.628 -17.993 1.00 83.81 83 VAL A O 1
ATOM 570 N N . ARG A 1 84 ? 8.931 -6.668 -16.004 1.00 84.62 84 ARG A N 1
ATOM 571 C CA . ARG A 1 84 ? 8.258 -7.795 -15.342 1.00 84.62 84 ARG A CA 1
ATOM 572 C C . ARG A 1 84 ? 6.824 -7.452 -14.925 1.00 84.62 84 ARG A C 1
ATOM 574 O O . ARG A 1 84 ? 6.434 -7.770 -13.807 1.00 84.62 84 ARG A O 1
ATOM 581 N N . ASP A 1 85 ? 6.104 -6.705 -15.756 1.00 81.06 85 ASP A N 1
ATOM 582 C CA . ASP A 1 85 ? 4.691 -6.405 -15.482 1.00 81.06 85 ASP A CA 1
ATOM 583 C C . ASP A 1 85 ? 3.768 -7.616 -15.733 1.00 81.06 85 ASP A C 1
ATOM 585 O O . ASP A 1 85 ? 2.674 -7.648 -15.168 1.00 81.06 85 ASP A O 1
ATOM 589 N N . ASP A 1 86 ? 4.227 -8.600 -16.520 1.00 72.88 86 ASP A N 1
ATOM 590 C CA . ASP A 1 86 ? 3.553 -9.886 -16.766 1.00 72.88 86 ASP A CA 1
ATOM 591 C C . ASP A 1 86 ? 3.839 -10.940 -15.678 1.00 72.88 86 ASP A C 1
ATOM 593 O O . ASP A 1 86 ? 5.006 -11.039 -15.216 1.00 72.88 86 ASP A O 1
#

Radius of gyration: 12.19 Å; chains: 1; bounding box: 28×23×37 Å

pLDDT: mean 92.72, std 6.76, range [58.41, 98.06]

Sequence (86 aa):
KSNAIVYAKGGATVGVGAGQMSRVNSSRIAAWKAQDAARVAGNADSWAIGSVVASDAFFPFADGLMAAADAGATAIIQPGGSVRDD

Foldseek 3Di:
DPFKKWWDDPNDTQFIFHDDPDLLNRLLRRLVSQQVSCVVVVHPARPLAQIEMETAADDLDCSNVVSSVVSRHDYYDHPDDHPPPD